Protein AF-A0AAW9IKU1-F1 (afdb_monomer_lite)

Secondary structure (DSSP, 8-state):
--HHHHHHHHHHHHHHHHHS---------GGGTTTT--HHHHHHHHHHHHHHHHHHHHHHHHHHHHHTT-TTHHHHHHHHHHHHHHHHHHHHHHHHHHHHHHHHHHHHHHHHHHHHHHHHHHHT-HHHHHHHHHHHHHHHHTT-

Organism: Clostridium perfringens (NCBI:txid1502)

Sequence (144 aa):
MNKILKNSLLTLFLFTLVLMPIKVQAIGDNCCKGDAANKSACDLIMKERQLWIEHVLWTRNFIVSDIASLEDKDAVLQRLLKNQDDIGNSIKPYYGEEAGNNLAKLLREHISLAGQVVDAAKSGNKEDLEKYNKLWYENADKMA

pLDDT: mean 86.94, std 16.69, range [49.75, 98.81]

Structure (mmCIF, N/CA/C/O backbone):
data_AF-A0AAW9IKU1-F1
#
_entry.id   AF-A0AAW9IKU1-F1
#
loop_
_atom_site.group_PDB
_atom_site.id
_atom_site.type_symbol
_atom_site.label_atom_id
_atom_site.label_alt_id
_atom_site.label_comp_id
_atom_site.label_asym_id
_atom_site.label_entity_id
_atom_site.label_seq_id
_atom_site.pdbx_PDB_ins_code
_atom_site.Cartn_x
_atom_site.Cartn_y
_atom_site.Cartn_z
_atom_site.occupancy
_atom_site.B_iso_or_equiv
_atom_site.auth_seq_id
_atom_site.auth_comp_id
_atom_site.auth_asym_id
_atom_site.auth_atom_id
_atom_site.pdbx_PDB_model_num
ATOM 1 N N . MET A 1 1 ? -49.163 23.486 -39.349 1.00 57.06 1 MET A N 1
ATOM 2 C CA . MET A 1 1 ? -48.313 22.359 -39.803 1.00 57.06 1 MET A CA 1
ATOM 3 C C . MET A 1 1 ? -49.064 21.057 -39.553 1.00 57.06 1 MET A C 1
ATOM 5 O O . MET A 1 1 ? -49.309 20.736 -38.393 1.00 57.06 1 MET A O 1
ATOM 9 N N . ASN A 1 2 ? -49.521 20.386 -40.616 1.00 65.81 2 ASN A N 1
ATOM 10 C CA . ASN A 1 2 ? -50.447 19.248 -40.532 1.00 65.81 2 ASN A CA 1
ATOM 11 C C . ASN A 1 2 ? -49.845 18.094 -39.717 1.00 65.81 2 ASN A C 1
ATOM 13 O O . ASN A 1 2 ? -48.650 17.823 -39.814 1.00 65.81 2 ASN A O 1
ATOM 17 N N . LYS A 1 3 ? -50.675 17.411 -38.918 1.00 62.50 3 LYS A N 1
ATOM 18 C CA . LYS A 1 3 ? -50.265 16.317 -38.012 1.00 62.50 3 LYS A CA 1
ATOM 19 C C . LYS A 1 3 ? -49.486 15.214 -38.745 1.00 62.50 3 LYS A C 1
ATOM 21 O O . LYS A 1 3 ? -48.516 14.687 -38.217 1.00 62.50 3 LYS A O 1
ATOM 26 N N . ILE A 1 4 ? -49.849 14.964 -40.003 1.00 67.31 4 ILE A N 1
ATOM 27 C CA . ILE A 1 4 ? -49.170 14.030 -40.910 1.00 67.31 4 ILE A CA 1
ATOM 28 C C . ILE A 1 4 ? -47.759 14.522 -41.270 1.00 67.31 4 ILE A C 1
ATOM 30 O O . ILE A 1 4 ? -46.816 13.743 -41.219 1.00 67.31 4 ILE A O 1
ATOM 34 N N . LEU A 1 5 ? -47.579 15.822 -41.535 1.00 67.94 5 LEU A N 1
ATOM 35 C CA . LEU A 1 5 ? -46.269 16.406 -41.847 1.00 67.94 5 LEU A CA 1
ATOM 36 C C . LEU A 1 5 ? -45.330 16.366 -40.629 1.00 67.94 5 LEU A C 1
ATOM 38 O O . LEU A 1 5 ? -44.155 16.047 -40.771 1.00 67.94 5 LEU A O 1
ATOM 42 N N . LYS A 1 6 ? -45.858 16.617 -39.419 1.00 61.62 6 LYS A N 1
ATOM 43 C CA . LYS A 1 6 ? -45.099 16.476 -38.162 1.00 61.62 6 LYS A CA 1
ATOM 44 C C . LYS A 1 6 ? -44.691 15.024 -37.895 1.00 61.62 6 LYS A C 1
ATOM 46 O O . LYS A 1 6 ? -43.532 14.790 -37.578 1.00 61.62 6 LYS A O 1
ATOM 51 N N . ASN A 1 7 ? -45.597 14.058 -38.069 1.00 61.22 7 ASN A N 1
ATOM 52 C CA . ASN A 1 7 ? -45.283 12.638 -37.873 1.00 61.22 7 ASN A CA 1
ATOM 53 C C . ASN A 1 7 ? -44.311 12.104 -38.936 1.00 61.22 7 ASN A C 1
ATOM 55 O O . ASN A 1 7 ? -43.459 11.278 -38.613 1.00 61.22 7 ASN A O 1
ATOM 59 N N . SER A 1 8 ? -44.390 12.605 -40.173 1.00 65.88 8 SER A N 1
ATOM 60 C CA . SER A 1 8 ? -43.455 12.252 -41.246 1.00 65.88 8 SER A CA 1
ATOM 61 C C . SER A 1 8 ? -42.058 12.839 -41.011 1.00 65.88 8 SER A C 1
ATOM 63 O O . SER A 1 8 ? -41.067 12.172 -41.275 1.00 65.88 8 SER A O 1
ATOM 65 N N . LEU A 1 9 ? -41.961 14.057 -40.464 1.00 66.62 9 LEU A N 1
ATOM 66 C CA . LEU A 1 9 ? -40.682 14.660 -40.065 1.00 66.62 9 LEU A CA 1
ATOM 67 C C . LEU A 1 9 ? -40.061 13.947 -38.855 1.00 66.62 9 LEU A C 1
ATOM 69 O O . LEU A 1 9 ? -38.855 13.718 -38.835 1.00 66.62 9 LEU A O 1
ATOM 73 N N . LEU A 1 10 ? -40.877 13.549 -37.872 1.00 62.66 10 LEU A N 1
ATOM 74 C CA . LEU A 1 10 ? -40.404 12.833 -36.682 1.00 62.66 10 LEU A CA 1
ATOM 75 C C . LEU A 1 10 ? -39.873 11.432 -37.028 1.00 62.66 10 LEU A C 1
ATOM 77 O O . LEU A 1 10 ? -38.864 10.994 -36.481 1.00 62.66 10 LEU A O 1
ATOM 81 N N . THR A 1 11 ? -40.536 10.743 -37.961 1.00 65.88 11 THR A N 1
ATOM 82 C CA . THR A 1 11 ? -40.110 9.417 -38.436 1.00 65.88 11 THR A CA 1
ATOM 83 C C . THR A 1 11 ? -38.862 9.491 -39.308 1.00 65.88 11 THR A C 1
ATOM 85 O O . THR A 1 11 ? -37.978 8.656 -39.134 1.00 65.88 11 THR A O 1
ATOM 88 N N . LEU A 1 12 ? -38.718 10.518 -40.157 1.00 63.72 12 LEU A N 1
ATOM 89 C CA . LEU A 1 12 ? -37.476 10.741 -40.908 1.00 63.72 12 LEU A CA 1
ATOM 90 C C . LEU A 1 12 ? -36.278 10.979 -39.973 1.00 63.72 12 LEU A C 1
ATOM 92 O O . LEU A 1 12 ? -35.208 10.420 -40.194 1.00 63.72 12 LEU A O 1
ATOM 96 N N . PHE A 1 13 ? -36.471 11.759 -38.905 1.00 62.94 13 PHE A N 1
ATOM 97 C CA . PHE A 1 13 ? -35.418 12.069 -37.933 1.00 62.94 13 PHE A CA 1
ATOM 98 C C . PHE A 1 13 ? -34.990 10.838 -37.110 1.00 62.94 13 PHE A C 1
ATOM 100 O O . PHE A 1 13 ? -33.798 10.627 -36.877 1.00 62.94 13 PHE A O 1
ATOM 107 N N . LEU A 1 14 ? -35.935 9.969 -36.725 1.00 59.97 14 LEU A N 1
ATOM 108 C CA . LEU A 1 14 ? -35.606 8.695 -36.073 1.00 59.97 14 LEU A CA 1
ATOM 109 C C . LEU A 1 14 ? -34.869 7.729 -37.013 1.00 59.97 14 LEU A C 1
ATOM 111 O O . LEU A 1 14 ? -33.955 7.036 -36.573 1.00 59.97 14 LEU A O 1
ATOM 115 N N . PHE A 1 15 ? -35.219 7.696 -38.301 1.00 60.62 15 PHE A N 1
ATOM 116 C CA . PHE A 1 15 ? -34.572 6.798 -39.263 1.00 60.62 15 PHE A CA 1
ATOM 117 C C . PHE A 1 15 ? -33.113 7.198 -39.544 1.00 60.62 15 PHE A C 1
ATOM 119 O O . PHE A 1 15 ? -32.255 6.333 -39.720 1.00 60.62 15 PHE A O 1
ATOM 126 N N . THR A 1 16 ? -32.796 8.498 -39.499 1.00 59.25 16 THR A N 1
ATOM 127 C CA . THR A 1 16 ? -31.413 8.988 -39.641 1.00 59.25 16 THR A CA 1
ATOM 128 C C . THR A 1 16 ? -30.506 8.645 -38.456 1.00 59.25 16 THR A C 1
ATOM 130 O O . THR A 1 16 ? -29.298 8.525 -38.641 1.00 59.25 16 THR A O 1
ATOM 133 N N . LEU A 1 17 ? -31.066 8.427 -37.260 1.00 60.97 17 LEU A N 1
ATOM 134 C CA . LEU A 1 17 ? -30.305 8.041 -36.064 1.00 60.97 17 LEU A CA 1
ATOM 135 C C . LEU A 1 17 ? -29.896 6.558 -36.054 1.00 60.97 17 LEU A C 1
ATOM 137 O O . LEU A 1 17 ? -28.928 6.206 -35.389 1.00 60.97 17 LEU A O 1
ATOM 141 N N . VAL A 1 18 ? -30.603 5.692 -36.791 1.00 63.75 18 VAL A N 1
ATOM 142 C CA . VAL A 1 18 ? -30.366 4.233 -36.791 1.00 63.75 18 VAL A CA 1
ATOM 143 C C . VAL A 1 18 ? -29.374 3.798 -37.879 1.00 63.75 18 VAL A C 1
ATOM 145 O O . VAL A 1 18 ? -28.711 2.775 -37.733 1.00 63.75 18 VAL A O 1
ATOM 148 N N . LEU A 1 19 ? -29.234 4.571 -38.962 1.00 56.53 19 LEU A N 1
ATOM 149 C CA . LEU A 1 19 ? -28.415 4.195 -40.126 1.00 56.53 19 LEU A CA 1
ATOM 150 C C . LEU A 1 19 ? -27.026 4.843 -40.177 1.00 56.53 19 LEU A C 1
ATOM 152 O O . LEU A 1 19 ? -26.235 4.497 -41.053 1.00 56.53 19 LEU A O 1
ATOM 156 N N . MET A 1 20 ? -26.698 5.758 -39.261 1.00 53.22 20 MET A N 1
ATOM 157 C CA . MET A 1 20 ? -25.324 6.235 -39.126 1.00 53.22 20 MET A CA 1
ATOM 158 C C . MET A 1 20 ? -24.573 5.303 -38.172 1.00 53.22 20 MET A C 1
ATOM 160 O O . MET A 1 20 ? -24.816 5.368 -36.966 1.00 53.22 20 MET A O 1
ATOM 164 N N . PRO A 1 21 ? -23.638 4.454 -38.645 1.00 61.81 21 PRO A N 1
ATOM 165 C CA . PRO A 1 21 ? -22.674 3.872 -37.734 1.00 61.81 21 PRO A CA 1
ATOM 166 C C . PRO A 1 21 ? -21.908 5.051 -37.145 1.00 61.81 21 PRO A C 1
ATOM 168 O O . PRO A 1 21 ? -21.169 5.738 -37.855 1.00 61.81 21 PRO A O 1
ATOM 171 N N . ILE A 1 22 ? -22.113 5.323 -35.856 1.00 62.44 22 ILE A N 1
ATOM 172 C CA . ILE A 1 22 ? -21.225 6.207 -35.117 1.00 62.44 22 ILE A CA 1
ATOM 173 C C . ILE A 1 22 ? -19.869 5.516 -35.204 1.00 62.44 22 ILE A C 1
ATOM 175 O O . ILE A 1 22 ? -19.591 4.565 -34.475 1.00 62.44 22 ILE A O 1
ATOM 179 N N . LYS A 1 23 ? -19.024 5.951 -36.141 1.00 55.00 23 LYS A N 1
ATOM 180 C CA . LYS A 1 23 ? -17.600 5.676 -36.053 1.00 55.00 23 LYS A CA 1
ATOM 181 C C . LYS A 1 23 ? -17.143 6.450 -34.831 1.00 55.00 23 LYS A C 1
ATOM 183 O O . LYS A 1 23 ? -16.774 7.616 -34.923 1.00 55.00 23 LYS A O 1
ATOM 188 N N . VAL A 1 24 ? -17.237 5.806 -33.670 1.00 56.28 24 VAL A N 1
ATOM 189 C CA . VAL A 1 24 ? -16.483 6.204 -32.494 1.00 56.28 24 VAL A CA 1
ATOM 190 C C . VAL A 1 24 ? -15.041 5.972 -32.897 1.00 56.28 24 VAL A C 1
ATOM 192 O O . VAL A 1 24 ? -14.497 4.878 -32.772 1.00 56.28 24 VAL A O 1
ATOM 195 N N . GLN A 1 25 ? -14.434 7.002 -33.473 1.00 56.66 25 GLN A N 1
ATOM 196 C CA . GLN A 1 25 ? -12.997 7.097 -33.464 1.00 56.66 25 GLN A CA 1
ATOM 197 C C . GLN A 1 25 ? -12.667 7.277 -31.985 1.00 56.66 25 GLN A C 1
ATOM 199 O O . GLN A 1 25 ? -12.769 8.380 -31.449 1.00 56.66 25 GLN A O 1
ATOM 204 N N . ALA A 1 26 ? -12.343 6.178 -31.300 1.00 56.25 26 ALA A N 1
ATOM 205 C CA . ALA A 1 26 ? -11.559 6.299 -30.087 1.00 56.25 26 ALA A CA 1
ATOM 206 C C . ALA A 1 26 ? -10.397 7.221 -30.463 1.00 56.25 26 ALA A C 1
ATOM 208 O O . ALA A 1 26 ? -9.770 7.020 -31.512 1.00 56.25 26 ALA A O 1
ATOM 209 N N . ILE A 1 27 ? -10.177 8.280 -29.685 1.00 55.19 27 ILE A N 1
ATOM 210 C CA . ILE A 1 27 ? -8.942 9.049 -29.780 1.00 55.19 27 ILE A CA 1
ATOM 211 C C . ILE A 1 27 ? -7.854 8.028 -29.464 1.00 55.19 27 ILE A C 1
ATOM 213 O O . ILE A 1 27 ? -7.588 7.749 -28.303 1.00 55.19 27 ILE A O 1
ATOM 217 N N . GLY A 1 28 ? -7.338 7.374 -30.503 1.00 54.91 28 GLY A N 1
ATOM 218 C CA . GLY A 1 28 ? -6.314 6.361 -30.372 1.00 54.91 28 GLY A CA 1
ATOM 219 C C . GLY A 1 28 ? -5.103 7.064 -29.808 1.00 54.91 28 GLY A C 1
ATOM 220 O O . GLY A 1 28 ? -4.565 7.937 -30.485 1.00 54.91 28 GLY A O 1
ATOM 221 N N . ASP A 1 29 ? -4.790 6.753 -28.553 1.00 56.22 29 ASP A N 1
ATOM 222 C CA . ASP A 1 29 ? -3.552 6.990 -27.816 1.00 56.22 29 ASP A CA 1
ATOM 223 C C . ASP A 1 29 ? -2.649 8.087 -28.401 1.00 56.22 29 ASP A C 1
ATOM 225 O O . ASP A 1 29 ? -1.487 7.878 -28.738 1.00 56.22 29 ASP A O 1
ATOM 229 N N . ASN A 1 30 ? -3.173 9.309 -28.515 1.00 52.53 30 ASN A N 1
ATOM 230 C CA . ASN A 1 30 ? -2.399 10.450 -29.008 1.00 52.53 30 ASN A CA 1
ATOM 231 C C . ASN A 1 30 ? -1.477 11.036 -27.924 1.00 52.53 30 ASN A C 1
ATOM 233 O O . ASN A 1 30 ? -0.897 12.097 -28.133 1.00 52.53 30 ASN A O 1
ATOM 237 N N . CYS A 1 31 ? -1.292 10.357 -26.787 1.00 53.62 31 CYS A N 1
ATOM 238 C CA . CYS A 1 31 ? -0.361 10.803 -25.749 1.00 53.62 31 CYS A CA 1
ATOM 239 C C . CYS A 1 31 ? 1.107 10.819 -26.235 1.00 53.62 31 CYS A C 1
ATOM 241 O O . CYS A 1 31 ? 1.943 11.461 -25.610 1.00 53.62 31 CYS A O 1
ATOM 243 N N . CYS A 1 32 ? 1.422 10.139 -27.347 1.00 54.00 32 CYS A N 1
ATOM 244 C CA . CYS A 1 32 ? 2.802 9.834 -27.747 1.00 54.00 32 CYS A CA 1
ATOM 245 C C . CYS A 1 32 ? 3.202 10.358 -29.145 1.00 54.00 32 CYS A C 1
ATOM 247 O O . CYS A 1 32 ? 4.171 9.873 -29.723 1.00 54.00 32 CYS A O 1
ATOM 249 N N . LYS A 1 33 ? 2.461 11.314 -29.729 1.00 50.84 33 LYS A N 1
ATOM 250 C CA . LYS A 1 33 ? 2.689 11.808 -31.110 1.00 50.84 33 LYS A CA 1
ATOM 251 C C . LYS A 1 33 ? 3.645 13.007 -31.265 1.00 50.84 33 LYS A C 1
ATOM 253 O O . LYS A 1 33 ? 3.709 13.578 -32.349 1.00 50.84 33 LYS A O 1
ATOM 258 N N . GLY A 1 34 ? 4.400 13.377 -30.233 1.00 49.75 34 GLY A N 1
ATOM 259 C CA . GLY A 1 34 ? 5.583 14.240 -30.372 1.00 49.75 34 GLY A CA 1
ATOM 260 C C . GLY A 1 34 ? 6.835 13.378 -30.239 1.00 49.75 34 GLY A C 1
ATOM 261 O O . GLY A 1 34 ? 6.875 12.589 -29.301 1.00 49.75 34 GLY A O 1
ATOM 262 N N . ASP A 1 35 ? 7.766 13.467 -31.199 1.00 55.66 35 ASP A N 1
ATOM 263 C CA . ASP A 1 35 ? 9.050 12.742 -31.265 1.00 55.66 35 ASP A CA 1
ATOM 264 C C . ASP A 1 35 ? 9.039 11.383 -30.568 1.00 55.66 35 ASP A C 1
ATOM 266 O O . ASP A 1 35 ? 9.516 11.281 -29.444 1.00 55.66 35 ASP A O 1
ATOM 270 N N . ALA A 1 36 ? 8.441 10.377 -31.230 1.00 56.66 36 ALA A N 1
ATOM 271 C CA . ALA A 1 36 ? 8.368 8.970 -30.815 1.00 56.66 36 ALA A CA 1
ATOM 272 C C . ALA A 1 36 ? 8.686 8.784 -29.328 1.00 56.66 36 ALA A C 1
ATOM 274 O O . ALA A 1 36 ? 9.783 8.330 -28.992 1.00 56.66 36 ALA A O 1
ATOM 275 N N . ALA A 1 37 ? 7.773 9.236 -28.457 1.00 61.22 37 ALA A N 1
ATOM 276 C CA . ALA A 1 37 ? 7.976 9.178 -27.019 1.00 61.22 37 ALA A CA 1
ATOM 277 C C . ALA A 1 37 ? 8.552 7.799 -26.679 1.00 61.22 37 ALA A C 1
ATOM 279 O O . ALA A 1 37 ? 7.990 6.784 -27.101 1.00 61.22 37 ALA A O 1
ATOM 280 N N . ASN A 1 38 ? 9.742 7.781 -26.062 1.00 79.62 38 ASN A N 1
ATOM 281 C CA . ASN A 1 38 ? 10.516 6.561 -25.852 1.00 79.62 38 ASN A CA 1
ATOM 282 C C . ASN A 1 38 ? 9.564 5.495 -25.303 1.00 79.62 38 ASN A C 1
ATOM 284 O O . ASN A 1 38 ? 9.008 5.688 -24.223 1.00 79.62 38 ASN A O 1
ATOM 288 N N . LYS A 1 39 ? 9.342 4.412 -26.060 1.00 86.19 39 LYS A N 1
ATOM 289 C CA . LYS A 1 39 ? 8.343 3.391 -25.721 1.00 86.19 39 LYS A CA 1
ATOM 290 C C . LYS A 1 39 ? 8.490 2.943 -24.265 1.00 86.19 39 LYS A C 1
ATOM 292 O O . LYS A 1 39 ? 7.491 2.828 -23.569 1.00 86.19 39 LYS A O 1
ATOM 297 N N . SER A 1 40 ? 9.725 2.788 -23.787 1.00 87.25 40 SER A N 1
ATOM 298 C CA . SER A 1 40 ? 10.015 2.432 -22.397 1.00 87.25 40 SER A CA 1
ATOM 299 C C . SER A 1 40 ? 9.551 3.498 -21.397 1.00 87.25 40 SER A C 1
ATOM 301 O O . SER A 1 40 ? 9.005 3.161 -20.353 1.00 87.25 40 SER A O 1
ATOM 303 N N . ALA A 1 41 ? 9.712 4.786 -21.714 1.00 88.69 41 ALA A N 1
ATOM 304 C CA . ALA A 1 41 ? 9.204 5.874 -20.878 1.00 88.69 41 ALA A CA 1
ATOM 305 C C . ALA A 1 41 ? 7.667 5.890 -20.847 1.00 88.69 41 ALA A C 1
ATOM 307 O O . ALA A 1 41 ? 7.079 6.016 -19.776 1.00 88.69 41 ALA A O 1
ATOM 308 N N . CYS A 1 42 ? 7.005 5.707 -21.993 1.00 90.56 42 CYS A N 1
ATOM 309 C CA . CYS A 1 42 ? 5.546 5.594 -22.051 1.00 90.56 42 CYS A CA 1
ATOM 310 C C . CYS A 1 42 ? 5.032 4.390 -21.257 1.00 90.56 42 CYS A C 1
ATOM 312 O O . CYS A 1 42 ? 4.096 4.534 -20.470 1.00 90.56 42 CYS A O 1
ATOM 314 N N . ASP A 1 43 ? 5.665 3.228 -21.429 1.00 89.69 43 ASP A N 1
ATOM 315 C CA . ASP A 1 43 ? 5.325 1.999 -20.715 1.00 89.69 43 ASP A CA 1
ATOM 316 C C . ASP A 1 43 ? 5.471 2.195 -19.197 1.00 89.69 43 ASP A C 1
ATOM 318 O O . ASP A 1 43 ? 4.562 1.831 -18.449 1.00 89.69 43 ASP A O 1
ATOM 322 N N . LEU A 1 44 ? 6.558 2.832 -18.738 1.00 93.31 44 LEU A N 1
ATOM 323 C CA . LEU A 1 44 ? 6.755 3.156 -17.324 1.00 93.31 44 LEU A CA 1
ATOM 324 C C . LEU A 1 44 ? 5.663 4.098 -16.802 1.00 93.31 44 LEU A C 1
ATOM 326 O O . LEU A 1 44 ? 5.027 3.784 -15.802 1.00 93.31 44 LEU A O 1
ATOM 330 N N . ILE A 1 45 ? 5.393 5.216 -17.486 1.00 94.38 45 ILE A N 1
ATOM 331 C CA . ILE A 1 45 ? 4.381 6.194 -17.045 1.00 94.38 45 ILE A CA 1
ATOM 332 C C . ILE A 1 45 ? 2.998 5.539 -16.942 1.00 94.38 45 ILE A C 1
ATOM 334 O O . ILE A 1 45 ? 2.274 5.762 -15.971 1.00 94.38 45 ILE A O 1
ATOM 338 N N . MET A 1 46 ? 2.611 4.725 -17.929 1.00 96.19 46 MET A N 1
ATOM 339 C CA . MET A 1 46 ? 1.321 4.031 -17.901 1.00 96.19 46 MET A CA 1
ATOM 340 C C . MET A 1 46 ? 1.271 2.968 -16.802 1.00 96.19 46 MET A C 1
ATOM 342 O O . MET A 1 46 ? 0.248 2.850 -16.122 1.00 96.19 46 MET A O 1
ATOM 346 N N . LYS A 1 47 ? 2.369 2.236 -16.580 1.00 97.31 47 LYS A N 1
ATOM 347 C CA . LYS A 1 47 ? 2.453 1.226 -15.523 1.00 97.31 47 LYS A CA 1
ATOM 348 C C . LYS A 1 47 ? 2.369 1.848 -14.132 1.00 97.31 47 LYS A C 1
ATOM 350 O O . LYS A 1 47 ? 1.557 1.393 -13.330 1.00 97.31 47 LYS A O 1
ATOM 355 N N . GLU A 1 48 ? 3.133 2.904 -13.869 1.00 97.56 48 GLU A N 1
ATOM 356 C CA . GLU A 1 48 ? 3.072 3.654 -12.611 1.00 97.56 48 GLU A CA 1
ATOM 357 C C . GLU A 1 48 ? 1.672 4.222 -12.387 1.00 97.56 48 GLU A C 1
ATOM 359 O O . GLU A 1 48 ? 1.076 4.009 -11.334 1.00 97.56 48 GLU A O 1
ATOM 364 N N . ARG A 1 49 ? 1.076 4.862 -13.403 1.00 98.25 49 ARG A N 1
ATOM 365 C CA . ARG A 1 49 ? -0.292 5.389 -13.299 1.00 98.25 49 ARG A CA 1
ATOM 366 C C . ARG A 1 49 ? -1.287 4.314 -12.873 1.00 98.25 49 ARG A C 1
ATOM 368 O O . ARG A 1 49 ? -2.115 4.567 -12.001 1.00 98.25 49 ARG A O 1
ATOM 375 N N . GLN A 1 50 ? -1.220 3.132 -13.482 1.00 98.44 50 GLN A N 1
ATOM 376 C CA . GLN A 1 50 ? -2.073 2.013 -13.099 1.00 98.44 50 GLN A CA 1
ATOM 377 C C . GLN A 1 50 ? -1.823 1.601 -11.643 1.00 98.44 50 GLN A C 1
ATOM 379 O O . GLN A 1 50 ? -2.774 1.489 -10.872 1.00 98.44 50 GLN A O 1
ATOM 384 N N . LEU A 1 51 ? -0.564 1.385 -11.260 1.00 98.75 51 LEU A N 1
ATOM 385 C CA . LEU A 1 51 ? -0.212 0.885 -9.933 1.00 98.75 51 LEU A CA 1
ATOM 386 C C . LEU A 1 51 ? -0.578 1.863 -8.811 1.00 98.75 51 LEU A C 1
ATOM 388 O O . LEU A 1 51 ? -1.064 1.419 -7.773 1.00 98.75 51 LEU A O 1
ATOM 392 N N . TRP A 1 52 ? -0.428 3.171 -9.025 1.00 98.44 52 TRP A N 1
ATOM 393 C CA . TRP A 1 52 ? -0.836 4.196 -8.060 1.00 98.44 52 TRP A CA 1
ATOM 394 C C . TRP A 1 52 ? -2.359 4.356 -7.968 1.00 98.44 52 TRP A C 1
ATOM 396 O O . TRP A 1 52 ? -2.888 4.614 -6.887 1.00 98.44 52 TRP A O 1
ATOM 406 N N . ILE A 1 53 ? -3.100 4.139 -9.062 1.00 98.69 53 ILE A N 1
ATOM 407 C CA . ILE A 1 53 ? -4.568 4.040 -8.999 1.00 98.69 53 ILE A CA 1
ATOM 408 C C . ILE A 1 53 ? -4.976 2.807 -8.186 1.00 98.69 53 ILE A C 1
ATOM 410 O O . ILE A 1 53 ? -5.829 2.907 -7.304 1.00 98.69 53 ILE A O 1
ATOM 414 N N . GLU A 1 54 ? -4.354 1.655 -8.446 1.00 98.69 54 GLU A N 1
ATOM 415 C CA . GLU A 1 54 ? -4.578 0.437 -7.665 1.00 98.69 54 GLU A CA 1
ATOM 416 C C . GLU A 1 54 ? -4.252 0.656 -6.182 1.00 98.69 54 GLU A C 1
ATOM 418 O O . GLU A 1 54 ? -5.050 0.254 -5.341 1.00 98.69 54 GLU A O 1
ATOM 423 N N . HIS A 1 55 ? -3.147 1.336 -5.857 1.00 98.38 55 HIS A N 1
ATOM 424 C CA . HIS A 1 55 ? -2.776 1.695 -4.487 1.00 98.38 55 HIS A CA 1
ATOM 425 C C . HIS A 1 55 ? -3.928 2.415 -3.777 1.00 98.38 55 HIS A C 1
ATOM 427 O O . HIS A 1 55 ? -4.398 1.961 -2.737 1.00 98.38 55 HIS A O 1
ATOM 433 N N . VAL A 1 56 ? -4.441 3.501 -4.364 1.00 97.81 56 VAL A N 1
ATOM 434 C CA . VAL A 1 56 ? -5.533 4.286 -3.764 1.00 97.81 56 VAL A CA 1
ATOM 435 C C . VAL A 1 56 ? -6.801 3.445 -3.592 1.00 97.81 56 VAL A C 1
ATOM 437 O O . VAL A 1 56 ? -7.456 3.519 -2.549 1.00 97.81 56 VAL A O 1
ATOM 440 N N . LEU A 1 57 ? -7.145 2.624 -4.590 1.00 98.38 57 LEU A N 1
ATOM 441 C CA . LEU A 1 57 ? -8.313 1.742 -4.529 1.00 98.38 57 LEU A CA 1
ATOM 442 C C . LEU A 1 57 ? -8.187 0.708 -3.405 1.00 98.38 57 LEU A C 1
ATOM 444 O O . LEU A 1 57 ? -9.115 0.553 -2.610 1.00 98.38 57 LEU A O 1
ATOM 448 N N . TRP A 1 58 ? -7.046 0.026 -3.307 1.00 98.56 58 TRP A N 1
ATOM 449 C CA . TRP A 1 58 ? -6.819 -0.989 -2.282 1.00 98.56 58 TRP A CA 1
ATOM 450 C C . TRP A 1 58 ? -6.710 -0.386 -0.881 1.00 98.56 58 TRP A C 1
ATOM 452 O O . TRP A 1 58 ? -7.261 -0.965 0.051 1.00 98.56 58 TRP A O 1
ATOM 462 N N . THR A 1 59 ? -6.110 0.798 -0.728 1.00 97.50 59 THR A N 1
ATOM 463 C CA . THR A 1 59 ? -6.081 1.532 0.547 1.00 97.50 59 THR A CA 1
ATOM 464 C C . THR A 1 59 ? -7.491 1.887 1.005 1.00 97.50 59 THR A C 1
ATOM 466 O O . THR A 1 59 ? -7.858 1.617 2.148 1.00 97.50 59 THR A O 1
ATOM 469 N N . ARG A 1 60 ? -8.329 2.426 0.107 1.00 96.94 60 ARG A N 1
ATOM 470 C CA . ARG A 1 60 ? -9.733 2.714 0.429 1.00 96.94 60 ARG A CA 1
ATOM 471 C C . ARG A 1 60 ? -10.484 1.447 0.834 1.00 96.94 60 ARG A C 1
ATOM 473 O O . ARG A 1 60 ? -11.222 1.477 1.814 1.00 96.94 60 ARG A O 1
ATOM 480 N N . ASN A 1 61 ? -10.320 0.360 0.082 1.00 97.75 61 ASN A N 1
ATOM 481 C CA . ASN A 1 61 ? -10.987 -0.905 0.383 1.00 97.75 61 ASN A CA 1
ATOM 482 C C . ASN A 1 61 ? -10.545 -1.450 1.743 1.00 97.75 61 ASN A C 1
ATOM 484 O O . ASN A 1 61 ? -11.398 -1.838 2.529 1.00 97.75 61 ASN A O 1
ATOM 488 N N . PHE A 1 62 ? -9.247 -1.398 2.056 1.00 96.12 62 PHE A N 1
ATOM 489 C CA . PHE A 1 62 ? -8.726 -1.825 3.352 1.00 96.12 62 PHE A CA 1
ATOM 490 C C . PHE A 1 62 ? -9.342 -1.022 4.503 1.00 96.12 62 PHE A C 1
ATOM 492 O O . PHE A 1 62 ? -9.843 -1.616 5.451 1.00 96.12 62 PHE A O 1
ATOM 499 N N . ILE A 1 63 ? -9.380 0.311 4.392 1.00 93.62 63 ILE A N 1
ATOM 500 C CA . ILE A 1 63 ? -9.991 1.183 5.408 1.00 93.62 63 ILE A CA 1
ATOM 501 C C . ILE A 1 63 ? -11.474 0.841 5.605 1.00 93.62 63 ILE A C 1
ATOM 503 O O . ILE A 1 63 ? -11.943 0.762 6.738 1.00 93.62 63 ILE A O 1
ATOM 507 N N . VAL A 1 64 ? -12.221 0.627 4.516 1.00 95.69 64 VAL A N 1
ATOM 508 C CA . VAL A 1 64 ? -13.638 0.237 4.593 1.00 95.69 64 VAL A CA 1
ATOM 509 C C . VAL A 1 64 ? -13.791 -1.115 5.289 1.00 95.69 64 VAL A C 1
ATOM 511 O O . VAL A 1 64 ? -14.584 -1.209 6.226 1.00 95.69 64 VAL A O 1
ATOM 514 N N . SER A 1 65 ? -13.032 -2.131 4.870 1.00 95.62 65 SER A N 1
ATOM 515 C CA . SER A 1 65 ? -13.080 -3.468 5.466 1.00 95.62 65 SER A CA 1
ATOM 516 C C . SER A 1 65 ? -12.685 -3.456 6.941 1.00 95.62 65 SER A C 1
ATOM 518 O O . SER A 1 65 ? -13.340 -4.117 7.742 1.00 95.62 65 SER A O 1
ATOM 520 N N . ASP A 1 66 ? -11.676 -2.677 7.337 1.00 92.31 66 ASP A N 1
ATOM 521 C CA . ASP A 1 66 ? -11.262 -2.594 8.738 1.00 92.31 66 ASP A CA 1
ATOM 522 C C . ASP A 1 66 ? -12.273 -1.850 9.622 1.00 92.31 66 ASP A C 1
ATOM 524 O O . ASP A 1 66 ? -12.675 -2.353 10.678 1.00 92.31 66 ASP A O 1
ATOM 528 N N . ILE A 1 67 ? -12.757 -0.682 9.191 1.00 91.69 67 ILE A N 1
ATOM 529 C CA . ILE A 1 67 ? -13.738 0.088 9.968 1.00 91.69 67 ILE A CA 1
ATOM 530 C C . ILE A 1 67 ? -15.037 -0.709 10.125 1.00 91.69 67 ILE A C 1
ATOM 532 O O . ILE A 1 67 ? -15.566 -0.797 11.234 1.00 91.69 67 ILE A O 1
ATOM 536 N N . ALA A 1 68 ? -15.525 -1.330 9.047 1.00 94.56 68 ALA A N 1
ATOM 537 C CA . ALA A 1 68 ? -16.740 -2.143 9.065 1.00 94.56 68 ALA A CA 1
ATOM 538 C C . ALA A 1 68 ? -16.528 -3.568 9.613 1.00 94.56 68 ALA A C 1
ATOM 540 O O . ALA A 1 68 ? -17.498 -4.311 9.735 1.00 94.56 68 ALA A O 1
ATOM 541 N N . SER A 1 69 ? -15.295 -3.936 9.987 1.00 92.88 69 SER A N 1
ATOM 542 C CA . SER A 1 69 ? -14.935 -5.264 10.513 1.00 92.88 69 SER A CA 1
ATOM 543 C C . SER A 1 69 ? -15.385 -6.413 9.597 1.00 92.88 69 SER A C 1
ATOM 545 O O . SER A 1 69 ? -15.937 -7.411 10.057 1.00 92.88 69 SER A O 1
ATOM 547 N N . LEU A 1 70 ? -15.181 -6.247 8.288 1.00 97.12 70 LEU A N 1
ATOM 548 C CA . LEU A 1 70 ? -15.533 -7.238 7.274 1.00 97.12 70 LEU A CA 1
ATOM 549 C C . LEU A 1 70 ? -14.543 -8.410 7.278 1.00 97.12 70 LEU A C 1
ATOM 551 O O . LEU A 1 70 ? -13.350 -8.240 7.531 1.00 97.12 70 LEU A O 1
ATOM 555 N N . GLU A 1 71 ? -15.031 -9.600 6.926 1.00 97.81 71 GLU A N 1
ATOM 556 C CA . GLU A 1 71 ? -14.228 -10.832 6.859 1.00 97.81 71 GLU A CA 1
ATOM 557 C C . GLU A 1 71 ? -13.126 -10.780 5.784 1.00 97.81 71 GLU A C 1
ATOM 559 O O . GLU A 1 71 ? -12.143 -11.512 5.862 1.00 97.81 71 GLU A O 1
ATOM 564 N N . ASP A 1 72 ? -13.262 -9.902 4.785 1.00 97.88 72 ASP A N 1
ATOM 565 C CA . ASP A 1 72 ? -12.313 -9.766 3.677 1.00 97.88 72 ASP A CA 1
ATOM 566 C C . ASP A 1 72 ? -11.091 -8.895 4.003 1.00 97.88 72 ASP A C 1
ATOM 568 O O . ASP A 1 72 ? -10.175 -8.805 3.181 1.00 97.88 72 ASP A O 1
ATOM 572 N N . LYS A 1 73 ? -11.039 -8.285 5.197 1.00 94.75 73 LYS A N 1
ATOM 573 C CA . LYS A 1 73 ? -9.990 -7.336 5.592 1.00 94.75 73 LYS A CA 1
ATOM 574 C C . LYS A 1 73 ? -8.581 -7.849 5.308 1.00 94.75 73 LYS A C 1
ATOM 576 O O . LYS A 1 73 ? -7.787 -7.144 4.686 1.00 94.75 73 LYS A O 1
ATOM 581 N N . ASP A 1 74 ? -8.269 -9.064 5.747 1.00 94.62 74 ASP A N 1
ATOM 582 C CA . ASP A 1 74 ? -6.915 -9.610 5.631 1.00 94.62 74 ASP A CA 1
ATOM 583 C C . ASP A 1 74 ? -6.546 -9.899 4.172 1.00 94.62 74 ASP A C 1
ATOM 585 O O . ASP A 1 74 ? -5.417 -9.646 3.750 1.00 94.62 74 ASP A O 1
ATOM 589 N N . ALA A 1 75 ? -7.508 -10.355 3.366 1.00 98.06 75 ALA A N 1
ATOM 590 C CA . ALA A 1 75 ? -7.303 -10.571 1.937 1.00 98.06 75 ALA A CA 1
ATOM 591 C C . ALA A 1 75 ? -7.063 -9.242 1.198 1.00 98.06 75 ALA A C 1
ATOM 593 O O . ALA A 1 75 ? -6.163 -9.139 0.358 1.00 98.06 75 ALA A O 1
ATOM 594 N N . VAL A 1 76 ? -7.826 -8.201 1.544 1.00 97.94 76 VAL A N 1
ATOM 595 C CA . VAL A 1 76 ? -7.655 -6.850 0.997 1.00 97.94 76 VAL A CA 1
ATOM 596 C C . VAL A 1 76 ? -6.299 -6.264 1.405 1.00 97.94 76 VAL A C 1
ATOM 598 O O . VAL A 1 76 ? -5.586 -5.733 0.550 1.00 97.94 76 VAL A O 1
ATOM 601 N N . LEU A 1 77 ? -5.890 -6.427 2.669 1.00 96.19 77 LEU A N 1
ATOM 602 C CA . LEU A 1 77 ? -4.578 -5.996 3.158 1.00 96.19 77 LEU A CA 1
ATOM 603 C C . LEU A 1 77 ? -3.440 -6.712 2.424 1.00 96.19 77 LEU A C 1
ATOM 605 O O . LEU A 1 77 ? -2.485 -6.070 1.990 1.00 96.19 77 LEU A O 1
ATOM 609 N N . GLN A 1 78 ? -3.536 -8.028 2.228 1.00 97.50 78 GLN A N 1
ATOM 610 C CA . GLN A 1 78 ? -2.531 -8.781 1.475 1.00 97.50 78 GLN A CA 1
ATOM 611 C C . GLN A 1 78 ? -2.393 -8.270 0.038 1.00 97.50 78 GLN A C 1
ATOM 613 O O . GLN A 1 78 ? -1.273 -8.104 -0.456 1.00 97.50 78 GLN A O 1
ATOM 618 N N . ARG A 1 79 ? -3.510 -7.965 -0.634 1.00 98.44 79 ARG A N 1
ATOM 619 C CA . ARG A 1 79 ? -3.467 -7.407 -1.989 1.00 98.44 79 ARG A CA 1
ATOM 620 C C . ARG A 1 79 ? -2.864 -6.001 -2.019 1.00 98.44 79 ARG A C 1
ATOM 622 O O . ARG A 1 79 ? -2.079 -5.717 -2.931 1.00 98.44 79 ARG A O 1
ATOM 629 N N . LEU A 1 80 ? -3.193 -5.161 -1.036 1.00 98.56 80 LEU A N 1
ATOM 630 C CA . LEU A 1 80 ? -2.607 -3.832 -0.865 1.00 98.56 80 LEU A CA 1
ATOM 631 C C . LEU A 1 80 ? -1.093 -3.916 -0.638 1.00 98.56 80 LEU A C 1
ATOM 633 O O . LEU A 1 80 ? -0.334 -3.220 -1.305 1.00 98.56 80 LEU A O 1
ATOM 637 N N . LEU A 1 81 ? -0.628 -4.809 0.235 1.00 98.25 81 LEU A N 1
ATOM 638 C CA . LEU A 1 81 ? 0.802 -5.010 0.475 1.00 98.25 81 LEU A CA 1
ATOM 639 C C . LEU A 1 81 ? 1.524 -5.512 -0.778 1.00 98.25 81 LEU A C 1
ATOM 641 O O . LEU A 1 81 ? 2.604 -5.020 -1.094 1.00 98.25 81 LEU A O 1
ATOM 645 N N . LYS A 1 82 ? 0.902 -6.414 -1.547 1.00 98.62 82 LYS A N 1
ATOM 646 C CA . LYS A 1 82 ? 1.445 -6.849 -2.839 1.00 98.62 82 LYS A CA 1
ATOM 647 C C . LYS A 1 82 ? 1.560 -5.694 -3.841 1.00 98.62 82 LYS A C 1
ATOM 649 O O . LYS A 1 82 ? 2.510 -5.656 -4.612 1.00 98.62 82 LYS A O 1
ATOM 654 N N . ASN A 1 83 ? 0.620 -4.747 -3.846 1.00 98.81 83 ASN A N 1
ATOM 655 C CA . ASN A 1 83 ? 0.713 -3.575 -4.721 1.00 98.81 83 ASN A CA 1
ATOM 656 C C . ASN A 1 83 ? 1.976 -2.733 -4.433 1.00 98.81 83 ASN A C 1
ATOM 658 O O . ASN A 1 83 ? 2.546 -2.189 -5.372 1.00 98.81 83 ASN A O 1
ATOM 662 N N . GLN A 1 84 ? 2.479 -2.718 -3.193 1.00 98.62 84 GLN A N 1
ATOM 663 C CA . GLN A 1 84 ? 3.737 -2.034 -2.859 1.00 98.62 84 GLN A CA 1
ATOM 664 C C . GLN A 1 84 ? 4.948 -2.738 -3.490 1.00 98.62 84 GLN A C 1
ATOM 666 O O . GLN A 1 84 ? 5.841 -2.085 -4.030 1.00 98.62 84 GLN A O 1
ATOM 671 N N . ASP A 1 85 ? 4.943 -4.075 -3.486 1.00 98.62 85 ASP A N 1
ATOM 672 C CA . ASP A 1 85 ? 5.947 -4.878 -4.191 1.00 98.62 85 ASP A CA 1
ATOM 673 C C . ASP A 1 85 ? 5.853 -4.662 -5.709 1.00 98.62 85 ASP A C 1
ATOM 675 O O . ASP A 1 85 ? 6.870 -4.572 -6.393 1.00 98.62 85 ASP A O 1
ATOM 679 N N . ASP A 1 86 ? 4.635 -4.543 -6.248 1.00 98.81 86 ASP A N 1
ATOM 680 C CA . ASP A 1 86 ? 4.405 -4.286 -7.670 1.00 98.81 86 ASP A CA 1
ATOM 681 C C . ASP A 1 86 ? 4.959 -2.904 -8.100 1.00 98.81 86 ASP A C 1
ATOM 683 O O . ASP A 1 86 ? 5.566 -2.827 -9.168 1.00 98.81 86 ASP A O 1
ATOM 687 N N . ILE A 1 87 ? 4.819 -1.856 -7.267 1.00 98.69 87 ILE A N 1
ATOM 688 C CA . ILE A 1 87 ? 5.411 -0.512 -7.478 1.00 98.69 87 ILE A CA 1
ATOM 689 C C . ILE A 1 87 ? 6.938 -0.546 -7.371 1.00 98.69 87 ILE A C 1
ATOM 691 O O . ILE A 1 87 ? 7.647 -0.025 -8.228 1.00 98.69 87 ILE A O 1
ATOM 695 N N . GLY A 1 88 ? 7.489 -1.196 -6.344 1.00 98.44 88 GLY A N 1
ATOM 696 C CA . GLY A 1 88 ? 8.944 -1.323 -6.243 1.00 98.44 88 GLY A CA 1
ATOM 697 C C . GLY A 1 88 ? 9.539 -2.0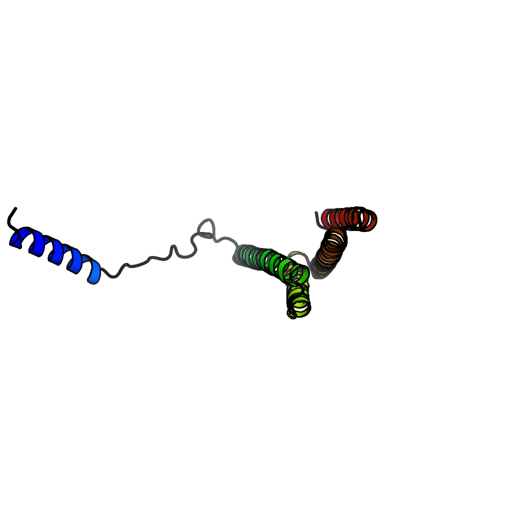82 -7.433 1.00 98.44 88 GLY A C 1
ATOM 698 O O . GLY A 1 88 ? 10.595 -1.717 -7.946 1.00 98.44 88 GLY A O 1
ATOM 699 N N . ASN A 1 89 ? 8.846 -3.110 -7.930 1.00 98.62 89 ASN A N 1
ATOM 700 C CA . ASN A 1 89 ? 9.299 -3.892 -9.076 1.00 98.62 89 ASN A CA 1
ATOM 701 C C . ASN A 1 89 ? 9.224 -3.137 -10.413 1.00 98.62 89 ASN A C 1
ATOM 703 O O . ASN A 1 89 ? 10.072 -3.383 -11.272 1.00 98.62 89 ASN A O 1
ATOM 707 N N . SER A 1 90 ? 8.260 -2.231 -10.620 1.00 98.00 90 SER A N 1
ATOM 708 C CA . SER A 1 90 ? 8.134 -1.490 -11.888 1.00 98.00 90 SER A CA 1
ATOM 709 C C . SER A 1 90 ? 9.291 -0.527 -12.143 1.00 98.00 90 SER A C 1
ATOM 711 O O . SER A 1 90 ? 9.620 -0.280 -13.306 1.00 98.00 90 SER A O 1
ATOM 713 N N . ILE A 1 91 ? 9.962 -0.047 -11.092 1.00 96.94 91 ILE A N 1
ATOM 714 C CA . ILE A 1 91 ? 11.091 0.883 -11.223 1.00 96.94 91 ILE A CA 1
ATOM 715 C C . ILE A 1 91 ? 12.452 0.187 -11.402 1.00 96.94 91 ILE A C 1
ATOM 717 O O . ILE A 1 91 ? 13.402 0.813 -11.879 1.00 96.94 91 ILE A O 1
ATOM 721 N N . LYS A 1 92 ? 12.566 -1.110 -11.076 1.00 97.88 92 LYS A N 1
ATOM 722 C CA . LYS A 1 92 ? 13.837 -1.863 -11.126 1.00 97.88 92 LYS A CA 1
ATOM 723 C C . LYS A 1 92 ? 14.569 -1.799 -12.468 1.00 97.88 92 LYS A C 1
ATOM 725 O O . LYS A 1 92 ? 15.784 -1.607 -12.442 1.00 97.88 92 LYS A O 1
ATOM 730 N N . PRO A 1 93 ? 13.900 -1.897 -13.636 1.00 96.31 93 PRO A N 1
ATOM 731 C CA . PRO A 1 93 ? 14.591 -1.817 -14.926 1.00 96.31 93 PRO A CA 1
ATOM 732 C C . PRO A 1 93 ? 15.282 -0.471 -15.186 1.00 96.31 93 PRO A C 1
ATOM 734 O O . PRO A 1 93 ? 16.122 -0.383 -16.077 1.00 96.31 93 PRO A O 1
ATOM 737 N N . TYR A 1 94 ? 14.921 0.570 -14.432 1.00 94.19 94 TYR A N 1
ATOM 738 C CA . TYR A 1 94 ? 15.376 1.945 -14.637 1.00 94.19 94 TYR A CA 1
ATOM 739 C C . TYR A 1 94 ? 16.321 2.420 -13.529 1.00 94.19 94 TYR A C 1
ATOM 741 O O . TYR A 1 94 ? 17.266 3.152 -13.810 1.00 94.19 94 TYR A O 1
ATOM 749 N N . TYR A 1 95 ? 16.086 1.982 -12.288 1.00 95.38 95 TYR A N 1
ATOM 750 C CA . TYR A 1 95 ? 16.819 2.435 -11.098 1.00 95.38 95 TYR A CA 1
ATOM 751 C C . TYR A 1 95 ? 17.601 1.318 -10.389 1.00 95.38 95 TYR A C 1
ATOM 753 O O . TYR A 1 95 ? 18.306 1.578 -9.417 1.00 95.38 95 TYR A O 1
ATOM 761 N N . GLY A 1 96 ? 17.512 0.080 -10.880 1.00 98.00 96 GLY A N 1
ATOM 762 C CA . GLY A 1 96 ? 18.188 -1.084 -10.318 1.00 98.00 96 GLY A CA 1
ATOM 763 C C . GLY A 1 96 ? 17.390 -1.807 -9.230 1.00 98.00 96 GLY A C 1
ATOM 764 O O . GLY A 1 96 ? 16.423 -1.296 -8.661 1.00 98.00 96 GLY A O 1
ATOM 765 N N . GLU A 1 97 ? 17.817 -3.038 -8.942 1.00 98.50 97 GLU A N 1
ATOM 766 C CA . GLU A 1 97 ? 17.186 -3.925 -7.955 1.00 98.50 97 GLU A CA 1
ATOM 767 C C . GLU A 1 97 ? 17.159 -3.319 -6.549 1.00 98.50 97 GLU A C 1
ATOM 769 O O . GLU A 1 97 ? 16.139 -3.395 -5.868 1.00 98.50 97 GLU A O 1
ATOM 774 N N . GLU A 1 98 ? 18.262 -2.702 -6.115 1.00 98.44 98 GLU A N 1
ATOM 775 C CA . GLU A 1 98 ? 18.381 -2.106 -4.781 1.00 98.44 98 GLU A CA 1
ATOM 776 C C . GLU A 1 98 ? 17.338 -1.007 -4.558 1.00 98.44 98 GLU A C 1
ATOM 778 O O . GLU A 1 98 ? 16.605 -1.051 -3.569 1.00 98.44 98 GLU A O 1
ATOM 783 N N . ALA A 1 99 ? 17.209 -0.078 -5.511 1.00 98.19 99 ALA A N 1
ATOM 784 C CA . ALA A 1 99 ? 16.240 1.009 -5.435 1.00 98.19 99 ALA A CA 1
ATOM 785 C C . ALA A 1 99 ? 14.799 0.481 -5.391 1.00 98.19 99 ALA A C 1
ATOM 787 O O . ALA A 1 99 ? 14.022 0.881 -4.525 1.00 98.19 99 ALA A O 1
ATOM 788 N N . GLY A 1 100 ? 14.454 -0.468 -6.269 1.00 98.50 100 GLY A N 1
ATOM 789 C CA . GLY A 1 100 ? 13.119 -1.068 -6.294 1.00 98.50 100 GLY A CA 1
ATOM 790 C C . GLY A 1 100 ? 12.771 -1.839 -5.019 1.00 98.50 100 GLY A C 1
ATOM 791 O O . GLY A 1 100 ? 11.668 -1.704 -4.490 1.00 98.50 100 GLY A O 1
ATOM 792 N N . ASN A 1 101 ? 13.722 -2.607 -4.479 1.00 98.75 101 ASN A N 1
ATOM 793 C CA . ASN A 1 101 ? 13.533 -3.338 -3.224 1.00 98.75 101 ASN A CA 1
ATOM 794 C C . ASN A 1 101 ? 13.401 -2.387 -2.024 1.00 98.75 101 ASN A C 1
ATOM 796 O O . ASN A 1 101 ? 12.572 -2.623 -1.142 1.00 98.75 101 ASN A O 1
ATOM 800 N N . ASN A 1 102 ? 14.187 -1.305 -1.988 1.00 98.62 102 ASN A N 1
ATOM 801 C CA . ASN A 1 102 ? 14.087 -0.301 -0.933 1.00 98.62 102 ASN A CA 1
ATOM 802 C C . ASN A 1 102 ? 12.745 0.444 -0.986 1.00 98.62 102 ASN A C 1
ATOM 804 O O . ASN A 1 102 ? 12.099 0.598 0.048 1.00 98.62 102 ASN A O 1
ATOM 808 N N . LEU A 1 103 ? 12.284 0.829 -2.181 1.00 98.56 103 LEU A N 1
ATOM 809 C CA . LEU A 1 103 ? 10.980 1.471 -2.352 1.00 98.56 103 LEU A CA 1
ATOM 810 C C . LEU A 1 103 ? 9.834 0.551 -1.906 1.00 98.56 103 LEU A C 1
ATOM 812 O O . LEU A 1 103 ? 8.996 0.973 -1.113 1.00 98.56 103 LEU A O 1
ATOM 816 N N . ALA A 1 104 ? 9.823 -0.716 -2.341 1.00 98.69 104 ALA A N 1
ATOM 817 C CA . ALA A 1 104 ? 8.820 -1.690 -1.898 1.00 98.69 104 ALA A CA 1
ATOM 818 C C . ALA A 1 104 ? 8.796 -1.822 -0.368 1.00 98.69 104 ALA A C 1
ATOM 820 O O . ALA A 1 104 ? 7.732 -1.801 0.249 1.00 98.69 104 ALA A O 1
ATOM 821 N N . LYS A 1 105 ? 9.973 -1.909 0.264 1.00 98.69 105 LYS A N 1
ATOM 822 C CA . LYS A 1 105 ? 10.094 -1.980 1.724 1.00 98.69 105 LYS A CA 1
ATOM 823 C C . LYS A 1 105 ? 9.487 -0.750 2.405 1.00 98.69 105 LYS A C 1
ATOM 825 O O . LYS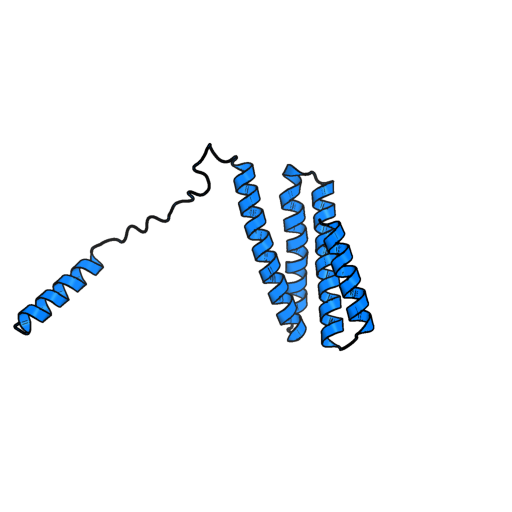 A 1 105 ? 8.676 -0.920 3.315 1.00 98.69 105 LYS A O 1
ATOM 830 N N . LEU A 1 106 ? 9.862 0.455 1.969 1.00 98.75 106 LEU A N 1
ATOM 831 C CA . LEU A 1 106 ? 9.366 1.706 2.549 1.00 98.75 106 LEU A CA 1
ATOM 832 C C . LEU A 1 106 ? 7.850 1.839 2.385 1.00 98.75 106 LEU A C 1
ATOM 834 O O . LEU A 1 106 ? 7.171 2.168 3.352 1.00 98.75 106 LEU A O 1
ATOM 838 N N . LEU A 1 107 ? 7.307 1.490 1.218 1.00 98.62 107 LEU A N 1
ATOM 839 C CA . LEU A 1 107 ? 5.867 1.523 0.951 1.00 98.62 107 LEU A CA 1
ATOM 840 C C . LEU A 1 107 ? 5.076 0.499 1.781 1.00 98.62 107 LEU A C 1
ATOM 842 O O . LEU A 1 107 ? 3.976 0.787 2.251 1.00 98.62 107 LEU A O 1
ATOM 846 N N . ARG A 1 108 ? 5.617 -0.703 2.007 1.00 98.56 108 ARG A N 1
ATOM 847 C CA . ARG A 1 108 ? 4.986 -1.688 2.906 1.00 98.56 108 ARG A CA 1
ATOM 848 C C . ARG A 1 108 ? 4.952 -1.193 4.346 1.00 98.56 108 ARG A C 1
ATOM 850 O O . ARG A 1 108 ? 3.935 -1.352 5.020 1.00 98.56 108 ARG A O 1
ATOM 857 N N . GLU A 1 109 ? 6.049 -0.597 4.807 1.00 98.56 109 GLU A N 1
ATOM 858 C CA . GLU A 1 109 ? 6.116 0.048 6.120 1.00 98.56 109 GLU A CA 1
ATOM 859 C C . GLU A 1 109 ? 5.104 1.202 6.209 1.00 98.56 109 GLU A C 1
ATOM 861 O O . GLU A 1 109 ? 4.363 1.276 7.186 1.00 98.56 109 GLU A O 1
ATOM 866 N N . HIS A 1 110 ? 4.977 2.012 5.153 1.00 98.19 110 HIS A N 1
ATOM 867 C CA . HIS A 1 110 ? 3.995 3.091 5.051 1.00 98.19 110 HIS A CA 1
ATOM 868 C C . HIS A 1 110 ? 2.557 2.599 5.265 1.00 98.19 110 HIS A C 1
ATOM 870 O O . HIS A 1 110 ? 1.827 3.147 6.089 1.00 98.19 110 HIS A O 1
ATOM 876 N N . ILE A 1 111 ? 2.154 1.533 4.561 1.00 97.94 111 ILE A N 1
ATOM 877 C CA . ILE A 1 111 ? 0.819 0.932 4.704 1.00 97.94 111 ILE A CA 1
ATOM 878 C C . ILE A 1 111 ? 0.617 0.327 6.096 1.00 97.94 111 ILE A C 1
ATOM 880 O O . ILE A 1 111 ? -0.457 0.473 6.678 1.00 97.94 111 ILE A O 1
ATOM 884 N N . SER A 1 112 ? 1.639 -0.325 6.654 1.00 96.75 112 SER A N 1
ATOM 885 C CA . SER A 1 112 ? 1.559 -0.881 8.008 1.00 96.75 112 SER A CA 1
ATOM 886 C C . SER A 1 112 ? 1.347 0.215 9.057 1.00 96.75 112 SER A C 1
ATOM 888 O O . SER A 1 112 ? 0.506 0.057 9.940 1.00 96.75 112 SER A O 1
ATOM 890 N N . LEU A 1 113 ? 2.078 1.329 8.953 1.00 97.81 113 LEU A N 1
ATOM 891 C CA . LEU A 1 113 ? 1.929 2.487 9.838 1.00 97.81 113 LEU A CA 1
ATOM 892 C C . LEU A 1 113 ? 0.560 3.153 9.660 1.00 97.81 113 LEU A C 1
ATOM 894 O O . LEU A 1 113 ? -0.083 3.487 10.652 1.00 97.81 113 LEU A O 1
ATOM 898 N N . ALA A 1 114 ? 0.067 3.274 8.423 1.00 95.56 114 ALA A N 1
ATOM 899 C CA . ALA A 1 114 ? -1.278 3.782 8.155 1.00 95.56 114 ALA A CA 1
ATOM 900 C C . ALA A 1 114 ? -2.366 2.926 8.831 1.00 95.56 114 ALA A C 1
ATOM 902 O O . ALA A 1 114 ? -3.308 3.475 9.401 1.00 95.56 114 ALA A O 1
ATOM 903 N N . GLY A 1 115 ? -2.217 1.595 8.835 1.00 93.69 115 GLY A N 1
ATOM 904 C CA . GLY A 1 115 ? -3.097 0.698 9.592 1.00 93.69 115 GLY A CA 1
ATOM 905 C C . GLY A 1 115 ? -3.097 1.006 11.092 1.00 93.69 115 GLY A C 1
ATOM 906 O O . GLY A 1 115 ? -4.158 1.178 11.685 1.00 93.69 115 GLY A O 1
ATOM 907 N N . GLN A 1 116 ? -1.914 1.194 11.687 1.00 96.19 116 GLN A N 1
ATOM 908 C CA . GLN A 1 116 ? -1.785 1.556 13.105 1.00 96.19 116 GLN A CA 1
ATOM 909 C C . GLN A 1 116 ? -2.395 2.929 13.430 1.00 96.19 116 GLN A C 1
ATOM 911 O O . GLN A 1 116 ? -3.003 3.096 14.487 1.00 96.19 116 GLN A O 1
ATOM 916 N N . VAL A 1 117 ? -2.284 3.902 12.519 1.00 96.25 117 VAL A N 1
ATOM 917 C CA . VAL A 1 117 ? -2.949 5.211 12.643 1.00 96.25 117 VAL A CA 1
ATOM 918 C C . VAL A 1 117 ? -4.472 5.048 12.674 1.00 96.25 117 VAL A C 1
ATOM 920 O O . VAL A 1 117 ? -5.130 5.636 13.534 1.00 96.25 117 VAL A O 1
ATOM 923 N N . VAL A 1 118 ? -5.039 4.237 11.774 1.00 92.88 118 VAL A N 1
ATOM 924 C CA . VAL A 1 118 ? -6.487 3.969 11.724 1.00 92.88 118 VAL A CA 1
ATOM 925 C C . VAL A 1 118 ? -6.964 3.268 12.997 1.00 92.88 118 VAL A C 1
ATOM 927 O O . VAL A 1 118 ? -7.948 3.711 13.594 1.00 92.88 118 VAL A O 1
ATOM 930 N N . ASP A 1 119 ? -6.248 2.244 13.462 1.00 92.88 119 ASP A N 1
ATOM 931 C CA . ASP A 1 119 ? -6.576 1.514 14.693 1.00 92.88 119 ASP A CA 1
ATOM 932 C C . ASP A 1 119 ? -6.553 2.426 15.932 1.00 92.88 119 ASP A C 1
ATOM 934 O O . ASP A 1 119 ? -7.475 2.412 16.761 1.00 92.88 119 ASP A O 1
ATOM 938 N N . ALA A 1 120 ? -5.524 3.271 16.055 1.00 96.44 120 ALA A N 1
ATOM 939 C CA . ALA A 1 120 ? -5.405 4.225 17.153 1.00 96.44 120 ALA A CA 1
ATOM 940 C C . ALA A 1 120 ? -6.524 5.280 17.117 1.00 96.44 120 ALA A C 1
ATOM 942 O O . ALA A 1 120 ? -7.137 5.577 18.145 1.00 96.44 120 ALA A O 1
ATOM 943 N N . ALA A 1 121 ? -6.858 5.797 15.930 1.00 94.56 121 ALA A N 1
ATOM 944 C CA . ALA A 1 121 ? -7.960 6.739 15.756 1.00 94.56 121 ALA A CA 1
ATOM 945 C C . ALA A 1 121 ? -9.320 6.108 16.110 1.00 94.56 121 ALA A C 1
ATOM 947 O O . ALA A 1 121 ? -10.105 6.710 16.844 1.00 94.56 121 ALA A O 1
ATOM 948 N N . LYS A 1 122 ? -9.582 4.880 15.644 1.00 91.38 122 LYS A N 1
ATOM 949 C CA . LYS A 1 122 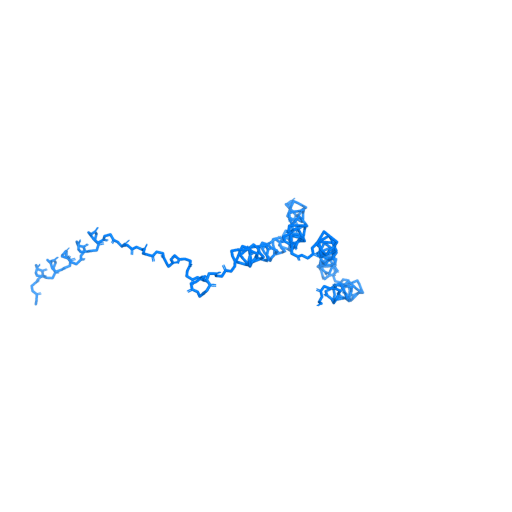? -10.823 4.126 15.894 1.00 91.38 122 LYS A CA 1
ATOM 950 C C . LYS A 1 122 ? -11.025 3.802 17.377 1.00 91.38 122 LYS A C 1
ATOM 952 O O . LYS A 1 122 ? -12.152 3.847 17.862 1.00 91.38 122 LYS A O 1
ATOM 957 N N . SER A 1 123 ? -9.945 3.504 18.099 1.00 95.56 123 SER A N 1
ATOM 958 C CA . SER A 1 123 ? -9.962 3.224 19.544 1.00 95.56 123 SER A CA 1
ATOM 959 C C . SER A 1 123 ? -9.912 4.477 20.429 1.00 95.56 123 SER A C 1
ATOM 961 O O . SER A 1 123 ? -10.061 4.373 21.646 1.00 95.56 123 SER A O 1
ATOM 963 N N . GLY A 1 124 ? -9.712 5.664 19.847 1.00 97.06 124 GLY A N 1
ATOM 964 C CA . GLY A 1 124 ? -9.564 6.914 20.594 1.00 97.06 124 GLY A CA 1
ATOM 965 C C . GLY A 1 124 ? -8.248 7.022 21.376 1.00 97.06 124 GLY A C 1
ATOM 966 O O . GLY A 1 124 ? -8.131 7.875 22.260 1.00 97.06 124 GLY A O 1
ATOM 967 N N . ASN A 1 125 ? -7.255 6.183 21.064 1.00 98.31 125 ASN A N 1
ATOM 968 C CA . ASN A 1 125 ? -5.946 6.201 21.705 1.00 98.31 125 ASN A CA 1
ATOM 969 C C . ASN A 1 125 ? -5.085 7.339 21.135 1.00 98.31 125 ASN A C 1
ATOM 971 O O . ASN A 1 125 ? -4.429 7.200 20.105 1.00 98.31 125 ASN A O 1
ATOM 975 N N . LYS A 1 126 ? -5.099 8.487 21.819 1.00 98.31 126 LYS A N 1
ATOM 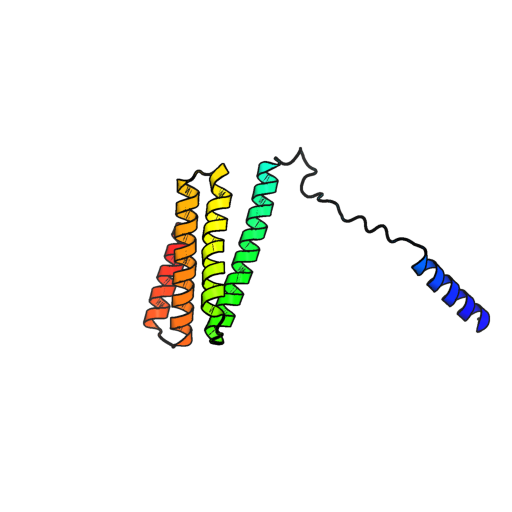976 C CA . LYS A 1 126 ? -4.391 9.698 21.377 1.00 98.31 126 LYS A CA 1
ATOM 977 C C . LYS A 1 126 ? -2.870 9.549 21.369 1.00 98.31 126 LYS A C 1
ATOM 979 O O . LYS A 1 126 ? -2.233 10.120 20.492 1.00 98.31 126 LYS A O 1
ATOM 984 N N . GLU A 1 127 ? -2.309 8.805 22.321 1.00 98.56 127 GLU A N 1
ATOM 985 C CA . GLU A 1 127 ? -0.859 8.617 22.439 1.00 98.56 127 GLU A CA 1
ATOM 986 C C . GLU A 1 127 ? -0.320 7.809 21.254 1.00 98.56 127 GLU A C 1
ATOM 988 O O . GLU A 1 127 ? 0.594 8.251 20.557 1.00 98.56 127 GLU A O 1
ATOM 993 N N . ASP A 1 128 ? -0.947 6.666 20.963 1.00 98.56 128 ASP A N 1
ATOM 994 C CA . ASP A 1 128 ? -0.572 5.860 19.800 1.00 98.56 128 ASP A CA 1
ATOM 995 C C . ASP A 1 128 ? -0.871 6.588 18.488 1.00 98.56 128 ASP A C 1
ATOM 997 O O . ASP A 1 128 ? -0.084 6.493 17.547 1.00 98.56 128 ASP A O 1
ATOM 1001 N N . LEU A 1 129 ? -1.960 7.359 18.420 1.00 98.50 129 LEU A N 1
ATOM 1002 C CA . LEU A 1 129 ? -2.271 8.147 17.232 1.00 98.50 129 LEU A CA 1
ATOM 1003 C C . LEU A 1 129 ? -1.164 9.166 16.936 1.00 98.50 129 LEU A C 1
ATOM 1005 O O . LEU A 1 129 ? -0.708 9.249 15.799 1.00 98.50 129 LEU A O 1
ATOM 1009 N N . GLU A 1 130 ? -0.702 9.916 17.938 1.00 98.62 130 GLU A N 1
ATOM 1010 C CA . GLU A 1 130 ? 0.397 10.873 17.776 1.00 98.62 130 GLU A CA 1
ATOM 1011 C C . GLU A 1 130 ? 1.696 10.171 17.360 1.00 98.62 130 GLU A C 1
ATOM 1013 O O . GLU A 1 130 ? 2.343 10.566 16.385 1.00 98.62 130 GLU A O 1
ATOM 1018 N N . LYS A 1 131 ? 2.041 9.082 18.052 1.00 98.69 131 LYS A N 1
ATOM 1019 C CA . LYS A 1 131 ? 3.237 8.282 17.779 1.00 98.69 131 LYS A CA 1
ATOM 1020 C C . LYS A 1 131 ? 3.249 7.723 16.356 1.00 98.69 131 LYS A C 1
ATOM 1022 O O . LYS A 1 131 ? 4.230 7.914 15.636 1.00 98.69 131 LYS A O 1
ATOM 1027 N N . TYR A 1 132 ? 2.198 7.015 15.947 1.00 98.69 132 TYR A N 1
ATOM 1028 C CA . TYR A 1 132 ? 2.166 6.359 14.639 1.00 98.69 132 TYR A CA 1
ATOM 1029 C C . TYR A 1 132 ? 2.001 7.358 13.504 1.00 98.69 132 TYR A C 1
ATOM 1031 O O . TYR A 1 132 ? 2.598 7.154 12.452 1.00 98.69 132 TYR A O 1
ATOM 1039 N N . ASN A 1 133 ? 1.295 8.470 13.718 1.00 98.31 133 ASN A N 1
ATOM 1040 C CA . ASN A 1 133 ? 1.221 9.529 12.719 1.00 98.31 133 ASN A CA 1
ATOM 1041 C C . ASN A 1 133 ? 2.607 10.153 12.477 1.00 98.31 133 ASN A C 1
ATOM 1043 O O . ASN A 1 133 ? 3.020 10.302 11.331 1.00 98.31 133 ASN A O 1
ATOM 1047 N N . LYS A 1 134 ? 3.384 10.423 13.538 1.00 98.75 134 LYS A N 1
ATOM 1048 C CA . LYS A 1 134 ? 4.776 10.887 13.404 1.00 98.75 134 LYS A CA 1
ATOM 1049 C C . LYS A 1 134 ? 5.628 9.904 12.600 1.00 98.75 134 LYS A C 1
ATOM 1051 O O . LYS A 1 134 ? 6.284 10.309 11.647 1.00 98.75 134 LYS A O 1
ATOM 1056 N N . LEU A 1 135 ? 5.586 8.618 12.951 1.00 98.75 135 LEU A N 1
ATOM 1057 C CA . LEU A 1 135 ? 6.335 7.573 12.242 1.00 98.75 135 LEU A CA 1
ATOM 1058 C C . LEU A 1 135 ? 5.900 7.442 10.775 1.00 98.75 135 LEU A C 1
ATOM 1060 O O . LEU A 1 135 ? 6.736 7.218 9.902 1.00 98.75 135 LEU A O 1
ATOM 1064 N N . TRP A 1 136 ? 4.604 7.594 10.498 1.00 98.44 136 TRP A N 1
ATOM 1065 C CA . TRP A 1 136 ? 4.044 7.544 9.150 1.00 98.44 136 TRP A CA 1
ATOM 1066 C C . TRP A 1 136 ? 4.584 8.675 8.266 1.00 98.44 136 TRP A C 1
ATOM 1068 O O . TRP A 1 136 ? 5.034 8.408 7.150 1.00 98.44 136 TRP A O 1
ATOM 1078 N N . TYR A 1 137 ? 4.643 9.904 8.792 1.00 98.31 137 TYR A N 1
ATOM 1079 C CA . TYR A 1 137 ? 5.283 11.035 8.112 1.00 98.31 137 TYR A CA 1
ATOM 1080 C C . TYR A 1 137 ? 6.795 10.841 7.948 1.00 98.31 137 TYR A C 1
ATOM 1082 O O . TYR A 1 137 ? 7.309 11.027 6.852 1.00 98.31 137 TYR A O 1
ATOM 1090 N N . GLU A 1 138 ? 7.506 10.379 8.980 1.00 98.69 138 GLU A N 1
ATOM 1091 C CA . GLU A 1 138 ? 8.948 10.100 8.880 1.00 98.69 138 GLU A CA 1
ATOM 1092 C C . GLU A 1 138 ? 9.267 9.033 7.821 1.00 98.69 138 GLU A C 1
ATOM 1094 O O . GLU A 1 138 ? 10.301 9.090 7.158 1.00 98.69 138 GLU A O 1
ATOM 1099 N N . ASN A 1 139 ? 8.406 8.026 7.658 1.00 98.69 139 ASN A N 1
ATOM 1100 C CA . ASN A 1 139 ? 8.540 7.044 6.587 1.00 98.69 139 ASN A CA 1
ATOM 1101 C C . ASN A 1 139 ? 8.259 7.669 5.208 1.00 98.69 139 ASN A C 1
ATOM 1103 O O . ASN A 1 139 ? 8.992 7.371 4.266 1.00 98.69 139 ASN A O 1
ATOM 1107 N N . ALA A 1 140 ? 7.267 8.560 5.098 1.00 97.50 140 ALA A N 1
ATOM 1108 C CA . ALA A 1 140 ? 7.013 9.319 3.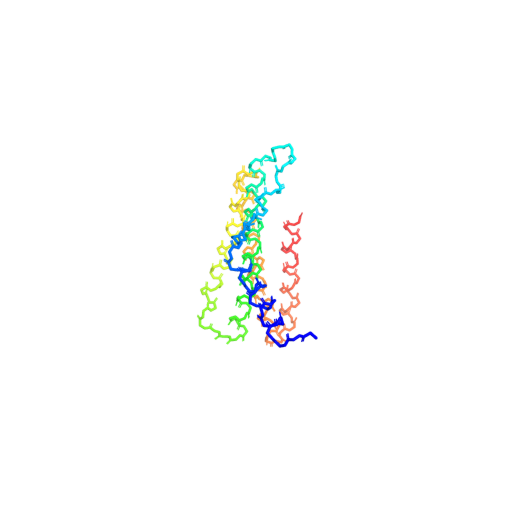874 1.00 97.50 140 ALA A CA 1
ATOM 1109 C C . ALA A 1 140 ? 8.215 10.189 3.471 1.00 97.50 140 ALA A C 1
ATOM 1111 O O . ALA A 1 140 ? 8.607 10.176 2.307 1.00 97.50 140 ALA A O 1
ATOM 1112 N N . ASP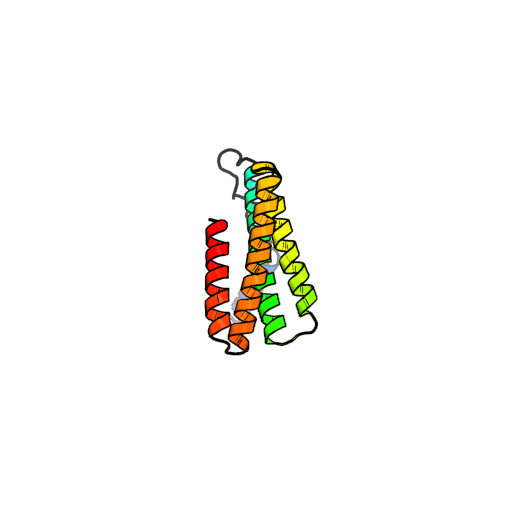 A 1 141 ? 8.862 10.848 4.433 1.00 98.19 141 ASP A N 1
ATOM 1113 C CA . ASP A 1 141 ? 10.059 11.661 4.195 1.00 98.19 141 ASP A CA 1
ATOM 1114 C C . ASP A 1 141 ? 11.248 10.830 3.691 1.00 98.19 141 ASP A C 1
ATOM 1116 O O . ASP A 1 141 ? 12.064 11.323 2.921 1.00 98.19 141 ASP A O 1
ATOM 1120 N N . LYS A 1 142 ? 11.347 9.548 4.071 1.00 97.81 142 LYS A N 1
ATOM 1121 C CA . LYS A 1 142 ? 12.377 8.634 3.537 1.00 97.81 142 LYS A CA 1
ATOM 1122 C C . LYS A 1 142 ? 12.132 8.235 2.077 1.00 97.81 142 LYS A C 1
ATOM 1124 O O . LYS A 1 142 ? 13.033 7.664 1.465 1.00 97.81 142 LYS A O 1
ATOM 1129 N N . MET A 1 143 ? 10.923 8.448 1.553 1.00 93.81 143 MET A N 1
ATOM 1130 C CA . MET A 1 143 ? 10.561 8.150 0.162 1.00 93.81 143 MET A CA 1
ATOM 1131 C C . MET A 1 143 ? 10.710 9.359 -0.775 1.00 93.81 143 MET A C 1
ATOM 1133 O O . MET A 1 143 ? 10.692 9.157 -1.990 1.00 93.81 143 MET A O 1
ATOM 1137 N N . ALA A 1 144 ? 10.818 10.576 -0.230 1.00 82.50 144 ALA A N 1
ATOM 1138 C CA . ALA A 1 144 ? 10.951 11.832 -0.974 1.00 82.50 144 ALA A CA 1
ATOM 1139 C C . ALA A 1 144 ? 12.390 12.081 -1.457 1.00 82.50 144 ALA A C 1
ATOM 1141 O O . ALA A 1 144 ? 12.531 12.644 -2.567 1.00 82.50 144 ALA A O 1
#

Foldseek 3Di:
DDPVVVVVVVVVVVVVVVPDPPPPPPPPPPVQPDPRNPVLVVVLVVQLVVLVVVLVVLLVVLLVCVLVVNPCNVVSLVVNLVSLLSQLVSCCVPPNPVSSVVSSVLSSVLSVLVVQLSVCVSVVPPVSNVVSVVVNVVSVVVVD

Radius of gyration: 25.67 Å; chains: 1; bounding box: 69×33×64 Å